Protein AF-A0A517WKD8-F1 (afdb_monomer_lite)

pLDDT: mean 80.27, std 11.96, range [40.22, 91.06]

Organism: NCBI:txid2605989

Radius of gyration: 15.71 Å; chains: 1; bounding box: 42×38×39 Å

Sequence (142 aa):
MSDMSSLSHEYASTTDFSHHVNQAVLTLKKQYLGGGKGVDANDFADASRLVHGMVRRLLQRLGALVEPSQSQGLTSIPEDVLTRLEEKQSGNMEYFLEDLVKLEESLSESSDLCASEINLLDTICEVADASASATFRKLWRR

Foldseek 3Di:
DDPLVVLVVLLVLLVVVLVLLVQLLVLLCCVQVVVNPPRDPVSNVVSLVQVLVVLVVLLCVLVVPPDPPPPPDHRDDRPQLSVQVCVVCVVPSVVLSVLSVVLNVCSVVVHRDDPSSSVNSVVSSVSSVVSSVVSVVVSVVD

Secondary structure (DSSP, 8-state):
--HHHHHHHHHHHHHHHHHHHHHHHHHHHHHHTTTTTT--HHHHHHHHHHHHHHHHHHHHHHS--------TTS-PPPHHHHHHHHHHHTTSHHHHHHHHHHHHHHHHTTPPPPHHHHHHHHHHHHHHHHHHHHHHHHHTT-

Structure (mmCIF, N/CA/C/O backbone):
data_AF-A0A517WKD8-F1
#
_entry.id   AF-A0A517WKD8-F1
#
loop_
_atom_site.group_PDB
_atom_site.id
_atom_site.type_symbol
_atom_site.label_atom_id
_atom_site.label_alt_id
_atom_site.label_comp_id
_atom_site.label_asym_id
_atom_site.label_entity_id
_atom_site.label_seq_id
_atom_site.pdbx_PDB_ins_code
_atom_site.Cartn_x
_atom_site.Cartn_y
_atom_site.Cartn_z
_atom_site.occupancy
_atom_site.B_iso_or_equiv
_atom_site.auth_seq_id
_atom_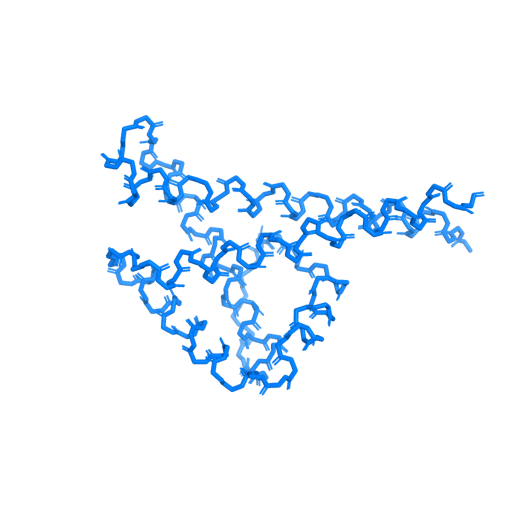site.auth_comp_id
_atom_site.auth_asym_id
_atom_site.auth_atom_id
_atom_site.pdbx_PDB_model_num
ATOM 1 N N . MET A 1 1 ? -14.416 23.089 19.216 1.00 50.31 1 MET A N 1
ATOM 2 C CA . MET A 1 1 ? -13.858 23.595 17.948 1.00 50.31 1 MET A CA 1
ATOM 3 C C . MET A 1 1 ? -13.977 22.476 16.928 1.00 50.31 1 MET A C 1
ATOM 5 O O . MET A 1 1 ? -13.296 21.476 17.049 1.00 50.31 1 MET A O 1
ATOM 9 N N . SER A 1 2 ? -14.966 22.650 16.052 1.00 53.12 2 SER A N 1
ATOM 10 C CA . SER A 1 2 ? -15.253 22.028 14.753 1.00 53.12 2 SER A CA 1
ATOM 11 C C . SER A 1 2 ? -14.884 20.558 14.483 1.00 53.12 2 SER A C 1
ATOM 13 O O . SER A 1 2 ? -13.927 20.301 13.758 1.00 53.12 2 SER A O 1
ATOM 15 N N . ASP A 1 3 ? -15.765 19.620 14.861 1.00 61.94 3 ASP A N 1
ATOM 16 C CA . ASP A 1 3 ? -15.791 18.236 14.330 1.00 61.94 3 ASP A CA 1
ATOM 17 C C . ASP A 1 3 ? -15.758 18.184 12.788 1.00 61.94 3 ASP A C 1
ATOM 19 O O . ASP A 1 3 ? -15.199 17.271 12.188 1.00 61.94 3 ASP A O 1
ATOM 23 N N . MET A 1 4 ? -16.324 19.205 12.133 1.00 67.81 4 MET A N 1
ATOM 24 C CA . MET A 1 4 ? -16.313 19.363 10.675 1.00 67.81 4 MET A CA 1
ATOM 25 C C . MET A 1 4 ? -14.901 19.604 10.115 1.00 67.81 4 MET A C 1
ATOM 27 O O . MET A 1 4 ? -14.565 19.118 9.039 1.00 67.81 4 MET A O 1
ATOM 31 N N . SER A 1 5 ? -14.060 20.338 10.854 1.00 74.44 5 SER A N 1
ATOM 32 C CA . SER A 1 5 ? -12.674 20.600 10.455 1.00 74.44 5 SER A CA 1
ATOM 33 C C . SER A 1 5 ? -11.814 19.351 10.617 1.00 74.44 5 SER A C 1
ATOM 35 O O . SER A 1 5 ? -10.960 19.103 9.770 1.00 74.44 5 SER A O 1
ATOM 37 N N . SER A 1 6 ? -12.062 18.553 11.661 1.00 77.88 6 SER A N 1
ATOM 38 C CA . SER A 1 6 ? -11.380 17.273 11.874 1.00 77.88 6 SER A CA 1
ATOM 39 C C . SER A 1 6 ? -11.746 16.261 10.786 1.00 77.88 6 SER A C 1
ATOM 41 O O . SER A 1 6 ? -10.855 15.722 10.140 1.00 77.88 6 SER A O 1
ATOM 43 N N . LEU A 1 7 ? -13.038 16.093 10.478 1.00 78.19 7 LEU A N 1
ATOM 44 C CA . LEU A 1 7 ? -13.494 15.173 9.426 1.00 78.19 7 LEU A CA 1
ATOM 45 C C . LEU A 1 7 ? -13.021 15.579 8.025 1.00 78.19 7 LEU A C 1
ATOM 47 O O . LEU A 1 7 ? -12.666 14.721 7.219 1.00 78.19 7 LEU A O 1
ATOM 51 N N . SER A 1 8 ? -12.994 16.879 7.721 1.00 81.50 8 SER A N 1
ATOM 52 C CA . SER A 1 8 ? -12.448 17.358 6.447 1.00 81.50 8 SER A CA 1
ATOM 53 C C . SER A 1 8 ? -10.945 17.090 6.340 1.00 81.50 8 SER A C 1
ATOM 55 O O . SER A 1 8 ? -10.464 16.769 5.254 1.00 81.50 8 SER A O 1
ATOM 57 N N . HIS A 1 9 ? -10.206 17.217 7.446 1.00 83.44 9 HIS A N 1
ATOM 58 C CA . HIS A 1 9 ? -8.778 16.916 7.487 1.00 83.44 9 HIS A CA 1
ATOM 59 C C . HIS A 1 9 ? -8.510 15.410 7.350 1.00 83.44 9 HIS A C 1
ATOM 61 O O . HIS A 1 9 ? -7.647 15.011 6.572 1.00 83.44 9 HIS A O 1
ATOM 67 N N . GLU A 1 10 ? -9.296 14.570 8.026 1.00 81.00 10 GLU A N 1
ATOM 68 C CA . GLU A 1 10 ? -9.242 13.110 7.892 1.00 81.00 10 GLU A CA 1
ATOM 69 C C . GLU A 1 10 ? -9.560 12.652 6.465 1.00 81.00 10 GLU A C 1
ATOM 71 O O . GLU A 1 10 ? -8.865 11.790 5.923 1.00 81.00 10 GLU A O 1
ATOM 76 N N . TYR A 1 11 ? -10.577 13.242 5.827 1.00 85.19 11 TYR A N 1
ATOM 77 C CA . TYR A 1 11 ? -10.919 12.934 4.439 1.00 85.19 11 TYR A CA 1
ATOM 78 C C . TYR A 1 11 ? -9.787 13.306 3.479 1.00 85.19 11 TYR A C 1
ATOM 80 O O . TYR A 1 11 ? -9.405 12.474 2.653 1.00 85.19 11 TYR A O 1
ATOM 88 N N . ALA A 1 12 ? -9.232 14.516 3.606 1.00 85.19 12 ALA A N 1
ATOM 89 C CA . ALA A 1 12 ? -8.110 14.961 2.782 1.00 85.19 12 ALA A CA 1
ATOM 90 C C . ALA A 1 12 ? -6.902 14.030 2.955 1.00 85.19 12 ALA A C 1
ATOM 92 O O . ALA A 1 12 ? -6.423 13.464 1.981 1.00 85.19 12 ALA A O 1
ATOM 93 N N . SER A 1 13 ? -6.508 13.758 4.203 1.00 85.75 13 SER A N 1
ATOM 94 C CA . SER A 1 13 ? -5.397 12.857 4.528 1.00 85.75 13 SER A CA 1
ATOM 95 C C . SER A 1 13 ? -5.592 11.449 3.953 1.00 85.75 13 SER A C 1
ATOM 97 O O . SER A 1 13 ? -4.679 10.882 3.354 1.00 85.75 13 SER A O 1
ATOM 99 N N . THR A 1 14 ? -6.801 10.889 4.068 1.00 84.81 14 THR A N 1
ATOM 100 C CA . THR A 1 14 ? -7.092 9.536 3.568 1.00 84.81 14 THR A CA 1
ATOM 101 C C . THR A 1 14 ? -7.124 9.476 2.042 1.00 84.81 14 THR A C 1
ATOM 103 O O . THR A 1 14 ? -6.653 8.502 1.458 1.00 84.81 14 THR A O 1
ATOM 106 N N . THR A 1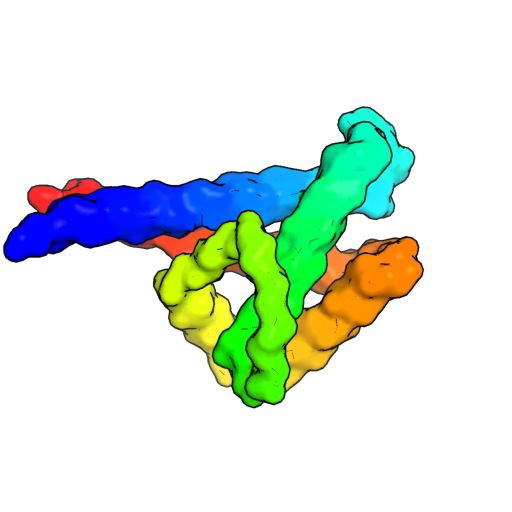 15 ? -7.645 10.516 1.392 1.00 87.19 15 THR A N 1
ATOM 107 C CA . THR A 1 15 ? -7.709 10.605 -0.074 1.00 87.19 15 THR A CA 1
ATOM 108 C C . THR A 1 15 ? -6.325 10.820 -0.672 1.00 87.19 15 THR A C 1
ATOM 110 O O . THR A 1 15 ? -5.958 10.123 -1.613 1.00 87.19 15 THR A O 1
ATOM 113 N N . ASP A 1 16 ? -5.531 11.721 -0.093 1.00 87.56 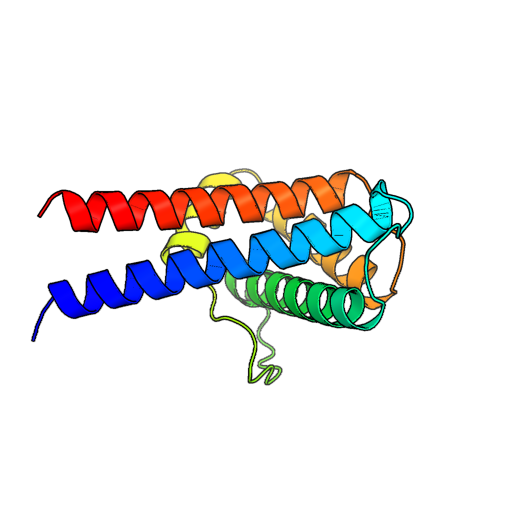16 ASP A N 1
ATOM 114 C CA . ASP A 1 16 ? -4.152 11.966 -0.516 1.00 87.56 16 ASP A CA 1
ATOM 115 C C . ASP A 1 16 ? -3.300 10.708 -0.327 1.00 87.56 16 ASP A C 1
ATOM 117 O O . ASP A 1 16 ? -2.508 10.353 -1.199 1.00 87.56 16 ASP A O 1
ATOM 121 N N . PHE A 1 17 ? -3.487 9.992 0.788 1.00 87.12 17 PHE A N 1
ATOM 122 C CA . PHE A 1 17 ? -2.829 8.711 1.020 1.00 87.12 17 PHE A CA 1
ATOM 123 C C . PHE A 1 17 ? -3.201 7.676 -0.049 1.00 87.12 17 PHE A C 1
ATOM 125 O O . PHE A 1 17 ? -2.304 7.139 -0.697 1.00 87.12 17 PHE A O 1
ATOM 132 N N . SER A 1 18 ? -4.498 7.433 -0.274 1.00 88.75 18 SER A N 1
ATOM 133 C CA . SER A 1 18 ? -4.980 6.496 -1.302 1.00 88.75 18 SER A CA 1
ATOM 134 C C . SER A 1 18 ? -4.433 6.863 -2.685 1.00 88.75 18 SER A C 1
ATOM 136 O O . SER A 1 18 ? -3.845 6.017 -3.358 1.00 88.75 18 SER A O 1
ATOM 138 N N . HIS A 1 19 ? -4.513 8.136 -3.079 1.00 89.38 19 HIS A N 1
ATOM 139 C CA . HIS A 1 19 ? -4.025 8.589 -4.376 1.00 89.38 19 HIS A CA 1
ATOM 140 C C . HIS A 1 19 ? -2.513 8.370 -4.539 1.00 89.38 19 HIS A C 1
ATOM 142 O O . HIS A 1 19 ? -2.080 7.820 -5.552 1.00 89.38 19 HIS A O 1
ATOM 148 N N . HIS A 1 20 ? -1.700 8.760 -3.552 1.00 88.50 20 HIS A N 1
ATOM 149 C CA . HIS A 1 20 ? -0.246 8.594 -3.624 1.00 88.50 20 HIS A CA 1
ATOM 150 C C . HIS A 1 20 ? 0.181 7.125 -3.653 1.00 88.50 20 HIS A C 1
ATOM 152 O O . HIS A 1 20 ? 1.056 6.764 -4.440 1.00 88.50 20 HIS A O 1
ATOM 158 N N . VAL A 1 21 ? -0.444 6.276 -2.835 1.00 88.25 21 VAL A N 1
ATOM 159 C CA . VAL A 1 21 ? -0.142 4.839 -2.803 1.00 88.25 21 VAL A CA 1
ATOM 160 C C . VAL A 1 21 ? -0.545 4.182 -4.117 1.00 88.25 21 VAL A C 1
ATOM 162 O O . VAL A 1 21 ? 0.271 3.488 -4.720 1.00 88.25 21 VAL A O 1
ATOM 165 N N . ASN A 1 22 ? -1.746 4.472 -4.621 1.00 90.38 22 ASN A N 1
ATOM 166 C CA . ASN A 1 22 ? -2.218 3.940 -5.896 1.00 90.38 22 ASN A CA 1
ATOM 167 C C . ASN A 1 22 ? -1.286 4.324 -7.047 1.00 90.38 22 ASN A C 1
ATOM 169 O O . ASN A 1 22 ? -0.913 3.466 -7.843 1.00 90.38 22 ASN A O 1
ATOM 173 N N . GLN A 1 23 ? -0.868 5.591 -7.132 1.00 90.69 23 GLN A N 1
ATOM 174 C CA . GLN A 1 23 ? 0.064 6.031 -8.173 1.00 90.69 23 GLN A CA 1
ATOM 175 C C . GLN A 1 23 ? 1.418 5.323 -8.065 1.00 90.69 23 GLN A C 1
ATOM 177 O O . GLN A 1 23 ? 1.930 4.832 -9.069 1.00 90.69 23 GLN A O 1
ATOM 182 N N . ALA A 1 24 ? 1.977 5.206 -6.859 1.00 89.56 24 ALA A N 1
ATOM 183 C CA . ALA A 1 24 ? 3.263 4.546 -6.663 1.00 89.56 24 ALA A CA 1
ATOM 184 C C . ALA A 1 24 ? 3.203 3.045 -7.008 1.00 89.56 24 ALA A C 1
ATOM 186 O O . ALA A 1 24 ? 4.056 2.540 -7.740 1.00 89.56 24 ALA A O 1
ATOM 187 N N . VAL A 1 25 ? 2.154 2.342 -6.568 1.00 90.25 25 VAL A N 1
ATOM 188 C CA . VAL A 1 25 ? 1.928 0.925 -6.898 1.00 90.25 25 VAL A CA 1
ATOM 189 C C . VAL A 1 25 ? 1.697 0.738 -8.398 1.00 90.25 25 VAL A C 1
ATOM 191 O O . VAL A 1 25 ? 2.240 -0.193 -8.989 1.00 90.25 25 VAL A O 1
ATOM 194 N N . LEU A 1 26 ? 0.958 1.635 -9.056 1.00 91.06 26 LEU A N 1
ATOM 195 C CA . LEU A 1 26 ? 0.788 1.598 -10.510 1.00 91.06 26 LEU A CA 1
ATOM 196 C C . LEU A 1 26 ? 2.116 1.782 -11.250 1.00 91.06 26 LEU A C 1
ATOM 198 O O . LEU A 1 26 ? 2.354 1.083 -12.236 1.00 91.06 26 LEU A O 1
ATOM 202 N N . THR A 1 27 ? 2.984 2.683 -10.790 1.00 89.94 27 THR A N 1
ATOM 203 C CA . THR A 1 27 ? 4.322 2.880 -11.365 1.00 89.94 27 THR A CA 1
ATOM 204 C C . THR A 1 27 ? 5.187 1.630 -11.208 1.00 89.94 27 THR A C 1
ATOM 206 O O . THR A 1 27 ? 5.769 1.169 -12.191 1.00 89.94 27 THR A O 1
ATOM 209 N N . LEU A 1 28 ? 5.191 1.007 -10.024 1.00 87.31 28 LEU A N 1
ATOM 210 C CA . LEU A 1 28 ? 5.869 -0.274 -9.790 1.00 87.31 28 LEU A CA 1
ATOM 211 C C . LEU A 1 28 ? 5.316 -1.373 -10.710 1.00 87.31 28 LEU A C 1
ATOM 213 O O . LEU A 1 28 ? 6.078 -2.043 -11.402 1.00 87.31 28 LEU A O 1
ATOM 217 N N . LYS A 1 29 ? 3.989 -1.515 -10.811 1.00 88.81 29 LYS A N 1
ATOM 218 C CA . LYS A 1 29 ? 3.349 -2.500 -11.701 1.00 88.81 29 LYS A CA 1
ATOM 219 C C . LYS A 1 29 ? 3.707 -2.268 -13.166 1.00 88.81 29 LYS A C 1
ATOM 221 O O . LYS A 1 29 ? 3.968 -3.229 -13.882 1.00 88.81 29 LYS A O 1
ATOM 226 N N . LYS A 1 30 ? 3.755 -1.019 -13.634 1.00 88.56 30 LYS A N 1
ATOM 227 C CA . LYS A 1 30 ? 4.196 -0.705 -15.004 1.00 88.56 30 LYS A CA 1
ATOM 228 C C . LYS A 1 30 ? 5.651 -1.103 -15.236 1.00 88.56 30 LYS A C 1
ATOM 230 O O . LYS A 1 30 ? 5.958 -1.610 -16.313 1.00 88.56 30 LYS A O 1
ATOM 235 N N . GLN A 1 31 ? 6.519 -0.917 -14.243 1.00 86.12 31 GLN A N 1
ATOM 236 C CA . GLN A 1 31 ? 7.908 -1.347 -14.344 1.00 86.12 31 GLN A CA 1
ATOM 237 C C . GLN A 1 31 ? 8.011 -2.875 -14.433 1.00 86.12 31 GLN A C 1
ATOM 239 O O . GLN A 1 31 ? 8.530 -3.386 -15.424 1.00 86.12 31 GLN A O 1
ATOM 244 N N . TYR A 1 32 ? 7.459 -3.596 -13.454 1.00 83.31 32 TYR A N 1
ATOM 245 C CA . TYR A 1 32 ? 7.647 -5.044 -13.318 1.00 83.31 32 TYR A CA 1
ATOM 246 C C . TYR A 1 32 ? 6.766 -5.886 -14.256 1.00 83.31 32 TYR A C 1
ATOM 248 O O . TYR A 1 32 ? 7.215 -6.900 -14.778 1.00 83.31 32 TYR A O 1
ATOM 256 N N . LEU A 1 33 ? 5.522 -5.470 -14.525 1.00 81.56 33 LEU A N 1
ATOM 257 C CA . LEU A 1 33 ? 4.587 -6.205 -15.396 1.00 81.56 33 LEU A CA 1
ATOM 258 C C . LEU A 1 33 ? 4.521 -5.638 -16.819 1.00 81.56 33 LEU A C 1
ATOM 260 O O . LEU A 1 33 ? 4.245 -6.365 -17.771 1.00 81.56 33 LEU A O 1
ATOM 264 N N . GLY A 1 34 ? 4.746 -4.331 -16.975 1.00 78.62 34 GLY A N 1
ATOM 265 C CA . GLY A 1 34 ? 4.700 -3.634 -18.265 1.00 78.62 34 GLY A CA 1
ATOM 266 C C . GLY A 1 34 ? 6.036 -3.597 -19.014 1.00 78.62 34 GLY A C 1
ATOM 267 O O . GLY A 1 34 ? 6.119 -2.973 -20.076 1.00 78.62 34 GLY A O 1
ATOM 268 N N . GLY A 1 35 ? 7.081 -4.231 -18.469 1.00 76.56 35 GLY A N 1
ATOM 269 C CA . GLY A 1 35 ? 8.431 -4.241 -19.041 1.00 76.56 35 GLY A CA 1
ATOM 270 C C . GLY A 1 35 ? 9.088 -2.857 -19.075 1.00 76.56 35 GLY A C 1
ATOM 271 O O . GLY A 1 35 ? 9.834 -2.562 -20.007 1.00 76.56 35 GLY A O 1
ATOM 272 N N . GLY A 1 36 ? 8.741 -1.979 -18.127 1.00 74.50 36 GLY A N 1
ATOM 273 C CA . GLY A 1 36 ? 9.313 -0.634 -17.991 1.00 74.50 36 GLY A CA 1
ATOM 274 C C . GLY A 1 36 ? 8.956 0.363 -19.095 1.00 74.50 36 GLY A C 1
ATOM 275 O O . GLY A 1 36 ? 9.529 1.450 -19.163 1.00 74.50 36 GLY A O 1
ATOM 276 N N . LYS A 1 37 ? 8.008 0.042 -19.985 1.00 74.19 37 LYS A N 1
ATOM 277 C CA . LYS A 1 37 ? 7.622 0.966 -21.060 1.00 74.19 37 LYS A CA 1
ATOM 278 C C . LYS A 1 37 ? 6.900 2.193 -20.502 1.00 74.19 37 LYS A C 1
ATOM 280 O O . LYS A 1 37 ? 5.761 2.103 -20.051 1.00 74.19 37 LYS A O 1
ATOM 285 N N . GLY A 1 38 ? 7.542 3.353 -20.632 1.00 75.12 38 GLY A N 1
ATOM 286 C CA . GLY A 1 38 ? 6.950 4.651 -20.296 1.00 75.12 38 GLY A CA 1
ATOM 287 C C . GLY A 1 38 ? 7.003 5.013 -18.812 1.00 75.12 38 GLY A C 1
ATOM 288 O O . GLY A 1 38 ? 6.252 5.889 -18.396 1.00 75.12 38 GLY A O 1
ATOM 289 N N . VAL A 1 39 ? 7.858 4.346 -18.033 1.00 82.31 39 VAL A N 1
ATOM 290 C CA . VAL A 1 39 ? 8.184 4.737 -16.657 1.00 82.31 39 VAL A CA 1
ATOM 291 C C . VAL A 1 39 ? 9.570 5.372 -16.665 1.00 82.31 39 VAL A C 1
ATOM 293 O O . VAL A 1 39 ? 10.524 4.759 -17.143 1.00 82.31 39 VAL A O 1
ATOM 296 N N . ASP A 1 40 ? 9.678 6.609 -16.179 1.00 88.31 40 ASP A N 1
ATOM 297 C CA . ASP A 1 40 ? 10.978 7.247 -15.979 1.00 88.31 40 ASP A CA 1
ATOM 298 C C . ASP A 1 40 ? 11.713 6.601 -14.794 1.00 88.31 40 ASP A C 1
ATOM 300 O O . ASP A 1 40 ? 11.095 6.178 -13.816 1.00 88.31 40 ASP A O 1
ATOM 304 N N . ALA A 1 41 ? 13.043 6.531 -14.862 1.00 84.00 41 ALA A N 1
ATOM 305 C CA . ALA A 1 41 ? 13.842 5.941 -13.790 1.00 84.00 41 ALA A CA 1
ATOM 306 C C . ALA A 1 41 ? 13.693 6.705 -12.461 1.00 84.00 41 ALA A C 1
ATOM 308 O O . ALA A 1 41 ? 13.733 6.081 -11.400 1.00 84.00 41 ALA A O 1
ATOM 309 N N . ASN A 1 42 ? 13.485 8.027 -12.508 1.00 85.88 42 ASN A N 1
ATOM 310 C CA . ASN A 1 42 ? 13.239 8.826 -11.309 1.00 85.88 42 ASN A CA 1
ATOM 311 C C . ASN A 1 42 ? 11.837 8.561 -10.755 1.00 85.88 42 ASN A C 1
ATOM 313 O O . ASN A 1 42 ? 11.709 8.323 -9.558 1.00 85.88 42 ASN A O 1
ATOM 317 N N . ASP A 1 43 ? 10.814 8.494 -11.617 1.00 86.56 43 ASP A N 1
ATOM 318 C CA . ASP A 1 43 ? 9.446 8.148 -11.202 1.00 86.56 43 ASP A CA 1
ATOM 319 C C . ASP A 1 43 ? 9.402 6.768 -10.533 1.00 86.56 43 ASP A C 1
ATOM 321 O O . ASP A 1 43 ? 8.718 6.572 -9.527 1.00 86.56 43 ASP A O 1
ATOM 325 N N . PHE A 1 44 ? 10.157 5.804 -11.069 1.00 86.75 44 PHE A N 1
ATOM 326 C CA . PHE A 1 44 ? 10.292 4.481 -10.470 1.00 86.75 44 PHE A CA 1
ATOM 327 C C . PHE A 1 44 ? 11.013 4.523 -9.121 1.00 86.75 44 PHE A C 1
ATOM 329 O O . PHE A 1 44 ? 10.537 3.915 -8.163 1.00 86.75 44 PHE A O 1
ATOM 336 N N . ALA A 1 45 ? 12.138 5.235 -9.024 1.00 85.88 45 ALA A N 1
ATOM 337 C CA . ALA A 1 45 ? 12.890 5.354 -7.779 1.00 85.88 45 ALA A CA 1
ATOM 338 C C . ALA A 1 45 ? 12.055 6.025 -6.674 1.00 85.88 45 ALA A C 1
ATOM 340 O O . ALA A 1 45 ? 12.039 5.549 -5.537 1.00 85.88 45 ALA A O 1
ATOM 341 N N . ASP A 1 46 ? 11.310 7.077 -7.016 1.00 87.31 46 ASP A N 1
ATOM 342 C CA . ASP A 1 46 ? 10.418 7.776 -6.093 1.00 87.31 46 ASP A CA 1
ATOM 343 C C . ASP A 1 46 ? 9.236 6.893 -5.673 1.00 87.31 46 ASP A C 1
ATOM 345 O O . ASP A 1 46 ? 8.928 6.799 -4.481 1.00 87.31 46 ASP A O 1
ATOM 349 N N . ALA A 1 47 ? 8.613 6.181 -6.619 1.00 87.44 47 ALA A N 1
ATOM 350 C CA . ALA A 1 47 ? 7.537 5.235 -6.329 1.00 87.44 47 ALA A CA 1
ATOM 351 C C . ALA A 1 47 ? 8.008 4.074 -5.442 1.00 87.44 47 ALA A C 1
ATOM 353 O O . ALA A 1 47 ? 7.340 3.736 -4.462 1.00 87.44 47 ALA A O 1
ATOM 354 N N . SER A 1 48 ? 9.174 3.499 -5.745 1.00 86.25 48 SER A N 1
ATOM 355 C CA . SER A 1 48 ? 9.786 2.428 -4.958 1.00 86.25 48 SER A CA 1
ATOM 356 C C . SER A 1 48 ? 10.094 2.901 -3.540 1.00 86.25 48 SER A C 1
ATOM 358 O O . SER A 1 48 ? 9.676 2.269 -2.571 1.00 86.25 48 SER A O 1
ATOM 360 N N . ARG A 1 49 ? 10.705 4.084 -3.388 1.00 86.31 49 ARG A N 1
ATOM 361 C CA . ARG A 1 49 ? 10.978 4.685 -2.076 1.00 86.31 49 ARG A CA 1
ATOM 362 C C . ARG A 1 49 ? 9.701 4.955 -1.279 1.00 86.31 49 ARG A C 1
ATOM 364 O O . ARG A 1 49 ? 9.691 4.767 -0.060 1.00 86.31 49 ARG A O 1
ATOM 371 N N . LEU A 1 50 ? 8.633 5.399 -1.943 1.00 86.88 50 LEU A N 1
ATOM 372 C CA . LEU A 1 50 ? 7.345 5.657 -1.302 1.00 86.88 50 LEU A CA 1
ATOM 373 C C . LEU A 1 50 ? 6.716 4.362 -0.788 1.00 86.88 50 LEU A C 1
ATOM 375 O O . LEU A 1 50 ? 6.342 4.295 0.384 1.00 86.88 50 LEU A O 1
ATOM 379 N N . VAL A 1 51 ? 6.638 3.330 -1.630 1.00 87.06 51 VAL A N 1
ATOM 380 C CA . VAL A 1 51 ? 6.056 2.036 -1.252 1.00 87.06 51 VAL A CA 1
ATOM 381 C C . VAL A 1 51 ? 6.904 1.330 -0.203 1.00 87.06 51 VAL A C 1
ATOM 383 O O . VAL A 1 51 ? 6.349 0.865 0.788 1.00 87.06 51 VAL A O 1
ATOM 386 N N . HIS A 1 52 ? 8.230 1.327 -0.340 1.00 86.81 52 HIS A N 1
ATOM 387 C CA . HIS A 1 52 ? 9.138 0.778 0.671 1.00 86.81 52 HIS A CA 1
ATOM 388 C C . HIS A 1 52 ? 8.937 1.458 2.031 1.00 86.81 52 HIS A C 1
ATOM 390 O O . HIS A 1 52 ? 8.713 0.792 3.042 1.00 86.81 52 HIS A O 1
ATOM 396 N N . GLY A 1 53 ? 8.890 2.795 2.057 1.00 85.00 53 GLY A N 1
ATOM 397 C CA . GLY A 1 53 ? 8.616 3.543 3.284 1.00 85.00 53 GLY A CA 1
ATOM 398 C C . GLY A 1 53 ? 7.225 3.279 3.869 1.00 85.00 53 GLY A C 1
ATOM 399 O O . GLY A 1 53 ? 7.069 3.255 5.091 1.00 85.00 53 GLY A O 1
ATOM 400 N N . MET A 1 54 ? 6.215 3.057 3.025 1.00 87.31 54 MET A N 1
ATOM 401 C CA . MET A 1 54 ? 4.869 2.679 3.458 1.00 87.31 54 MET A CA 1
ATOM 402 C C . MET A 1 54 ? 4.852 1.279 4.084 1.00 87.31 54 MET A C 1
ATOM 404 O O . MET A 1 54 ? 4.361 1.132 5.202 1.00 87.31 54 MET A O 1
ATOM 408 N N . VAL A 1 55 ? 5.400 0.271 3.399 1.00 86.81 55 VAL A N 1
ATOM 409 C CA . VAL A 1 55 ? 5.464 -1.124 3.869 1.00 86.81 55 VAL A CA 1
ATOM 410 C C . VAL A 1 55 ? 6.211 -1.198 5.196 1.00 86.81 55 VAL A C 1
ATOM 412 O O . VAL A 1 55 ? 5.703 -1.759 6.165 1.00 86.81 55 VAL A O 1
ATOM 415 N N . ARG A 1 56 ? 7.357 -0.518 5.298 1.00 84.81 56 ARG A N 1
ATOM 416 C CA . ARG A 1 56 ? 8.126 -0.436 6.543 1.00 84.81 56 ARG A CA 1
ATOM 417 C C . ARG A 1 56 ? 7.324 0.172 7.694 1.00 84.81 56 ARG A C 1
ATOM 419 O O . ARG A 1 56 ? 7.404 -0.303 8.824 1.00 84.81 56 ARG A O 1
ATOM 426 N N . ARG A 1 57 ? 6.522 1.207 7.433 1.00 83.19 57 ARG A N 1
ATOM 427 C CA . ARG A 1 57 ? 5.648 1.808 8.455 1.00 83.19 57 ARG A CA 1
ATOM 428 C C . ARG A 1 57 ? 4.485 0.902 8.842 1.00 83.19 57 ARG A C 1
ATOM 430 O O . ARG A 1 57 ? 4.128 0.881 10.018 1.00 83.19 57 ARG A O 1
ATOM 437 N N . LEU A 1 58 ? 3.910 0.161 7.895 1.00 83.75 58 LEU A N 1
ATOM 438 C CA . LEU A 1 58 ? 2.899 -0.858 8.189 1.00 83.75 58 LEU A CA 1
ATOM 439 C C . LEU A 1 58 ? 3.481 -1.939 9.101 1.00 83.75 58 LEU A C 1
ATOM 441 O O . LEU A 1 58 ? 2.887 -2.230 10.133 1.00 83.75 58 LEU A O 1
ATOM 445 N N . LEU A 1 59 ? 4.681 -2.439 8.800 1.00 84.19 59 LEU A N 1
ATOM 446 C CA . LEU A 1 59 ? 5.397 -3.394 9.650 1.00 84.19 59 LEU A CA 1
ATOM 447 C C . LEU A 1 59 ? 5.663 -2.848 11.059 1.00 84.19 59 LEU A C 1
ATOM 449 O O . LEU A 1 59 ? 5.429 -3.544 12.042 1.00 84.19 59 LEU A O 1
ATOM 453 N N . GLN A 1 60 ? 6.093 -1.590 11.185 1.00 82.62 60 GLN A N 1
ATOM 454 C CA . GLN A 1 60 ? 6.310 -0.960 12.495 1.00 82.62 60 GLN A CA 1
ATOM 455 C C . GLN A 1 60 ? 5.016 -0.813 13.305 1.00 82.62 60 GLN A C 1
ATOM 457 O O . GLN A 1 60 ? 5.027 -0.988 14.522 1.00 82.62 60 GLN A O 1
ATOM 462 N N . ARG A 1 61 ? 3.903 -0.468 12.645 1.00 81.94 61 ARG A N 1
ATOM 463 C CA . ARG A 1 61 ? 2.609 -0.242 13.303 1.00 81.94 61 ARG A CA 1
ATOM 464 C C . ARG A 1 61 ? 1.898 -1.541 13.671 1.00 81.94 61 ARG A C 1
ATOM 466 O O . ARG A 1 61 ? 1.360 -1.618 14.767 1.00 81.94 61 ARG A O 1
ATOM 473 N N . LEU A 1 62 ? 1.926 -2.536 12.786 1.00 79.00 62 LEU A N 1
ATOM 474 C CA . LEU A 1 62 ? 1.213 -3.806 12.946 1.00 79.00 62 LEU A CA 1
ATOM 475 C C . LEU A 1 62 ? 2.050 -4.872 13.663 1.00 79.00 62 LEU A C 1
ATOM 477 O O . LEU A 1 62 ? 1.521 -5.648 14.449 1.00 79.00 62 LEU A O 1
ATOM 481 N N . GLY A 1 63 ? 3.360 -4.908 13.409 1.00 70.62 63 GLY A N 1
ATOM 482 C CA . GLY A 1 63 ? 4.284 -5.901 13.966 1.00 70.62 63 GLY A CA 1
ATOM 483 C C . GLY A 1 63 ? 4.950 -5.487 15.280 1.00 70.62 63 GLY A C 1
ATOM 484 O O . GLY A 1 63 ? 5.774 -6.235 15.796 1.00 70.62 63 GLY A O 1
ATOM 485 N N . ALA A 1 64 ? 4.641 -4.297 15.815 1.00 59.38 64 ALA A N 1
ATOM 486 C CA . ALA A 1 64 ? 5.238 -3.750 17.040 1.00 59.38 64 ALA A CA 1
ATOM 487 C C . ALA A 1 64 ? 6.786 -3.724 17.053 1.00 59.38 64 ALA A C 1
ATOM 489 O O . ALA A 1 64 ? 7.410 -3.744 18.116 1.00 59.38 64 ALA A O 1
ATOM 490 N N . LEU A 1 65 ? 7.426 -3.652 15.879 1.00 53.12 65 LEU A N 1
ATOM 491 C CA . LEU A 1 65 ? 8.876 -3.499 15.753 1.00 53.12 65 LEU A CA 1
ATOM 492 C C . LEU A 1 65 ? 9.276 -2.075 16.171 1.00 53.12 65 LEU A C 1
ATOM 494 O O . LEU A 1 65 ? 9.194 -1.117 15.399 1.00 53.12 65 LEU A O 1
ATOM 498 N N . VAL A 1 66 ? 9.683 -1.939 17.435 1.00 45.69 66 VAL A N 1
ATOM 499 C CA . VAL A 1 66 ? 10.207 -0.701 18.023 1.00 45.69 66 VAL A CA 1
ATOM 500 C C . VAL A 1 66 ? 11.622 -0.462 17.507 1.00 45.69 66 VAL A C 1
ATOM 502 O O . VAL A 1 66 ? 12.587 -0.878 18.127 1.00 45.69 66 VAL A O 1
ATOM 505 N N . GLU A 1 67 ? 11.738 0.244 16.388 1.00 46.47 67 GLU A N 1
ATOM 506 C CA . GLU A 1 67 ? 12.939 1.003 16.027 1.00 46.47 67 GLU A CA 1
ATOM 507 C C . GLU A 1 67 ? 12.474 2.289 15.320 1.00 46.47 67 GLU A C 1
ATOM 509 O O . GLU A 1 67 ? 12.009 2.237 14.172 1.00 46.47 67 GLU A O 1
ATOM 514 N N . PRO A 1 68 ? 12.546 3.462 15.980 1.00 43.94 68 PRO A N 1
ATOM 515 C CA . PRO A 1 68 ? 12.159 4.741 15.401 1.00 43.94 68 PRO A CA 1
ATOM 516 C C . PRO A 1 68 ? 13.242 5.210 14.423 1.00 43.94 68 PRO A C 1
ATOM 518 O O . PRO A 1 68 ? 13.981 6.159 14.676 1.00 43.94 68 PRO A O 1
ATOM 521 N N . SER A 1 69 ? 13.346 4.551 13.272 1.00 42.12 69 SER A N 1
ATOM 522 C CA . SER A 1 69 ? 14.106 5.108 12.158 1.00 42.12 69 SER A CA 1
ATOM 523 C C . SER A 1 69 ? 13.327 6.299 11.612 1.00 42.12 69 SER A C 1
ATOM 525 O O . SER A 1 69 ? 12.230 6.157 11.074 1.00 42.12 69 SER A O 1
ATOM 527 N N . GLN A 1 70 ? 13.894 7.483 11.822 1.00 43.03 70 GLN A N 1
ATOM 528 C CA . GLN A 1 70 ? 13.402 8.793 11.416 1.00 43.03 70 GLN A CA 1
ATOM 529 C C . GLN A 1 70 ? 13.261 8.900 9.887 1.00 43.03 70 GLN A C 1
ATOM 531 O O . GLN A 1 70 ? 14.007 9.611 9.224 1.00 43.03 70 GLN A O 1
ATOM 536 N N . SER A 1 71 ? 12.279 8.231 9.289 1.00 42.75 71 SER A N 1
ATOM 537 C CA . SER A 1 71 ? 11.870 8.506 7.912 1.00 42.75 71 SER A CA 1
ATOM 538 C C . SER A 1 71 ? 10.947 9.725 7.923 1.00 42.75 71 SER A C 1
ATOM 540 O O . SER A 1 71 ? 9.734 9.619 7.725 1.00 42.75 71 SER A O 1
ATOM 542 N N . GLN A 1 72 ? 11.527 10.887 8.237 1.00 40.22 72 GLN A N 1
ATOM 543 C CA . GLN A 1 72 ? 10.890 12.190 8.085 1.00 40.22 72 GLN A CA 1
ATOM 544 C C . GLN A 1 72 ? 10.589 12.405 6.595 1.00 40.22 72 GLN A C 1
ATOM 546 O O . GLN A 1 72 ? 11.505 12.459 5.781 1.00 40.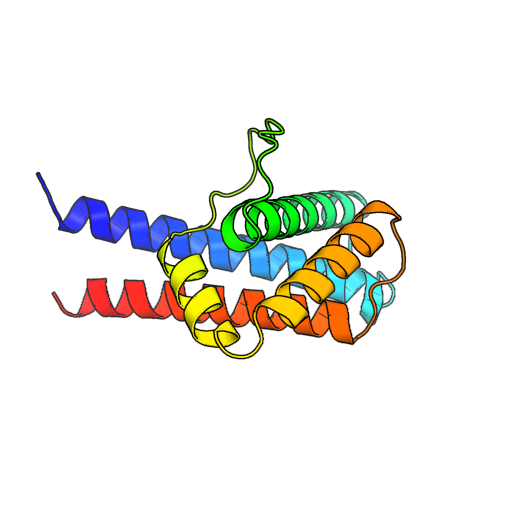22 72 GLN A O 1
ATOM 551 N N . GLY A 1 73 ? 9.305 12.493 6.234 1.00 45.59 73 GLY A N 1
ATOM 552 C CA . GLY A 1 73 ? 8.880 13.013 4.927 1.00 45.59 73 GLY A CA 1
ATOM 553 C C . GLY A 1 73 ? 7.911 12.157 4.110 1.00 45.59 73 GLY A C 1
ATOM 554 O O . GLY A 1 73 ? 7.314 12.688 3.184 1.00 45.59 73 GLY A O 1
ATOM 555 N N . LEU A 1 74 ? 7.699 10.879 4.438 1.00 52.28 74 LEU A N 1
ATOM 556 C CA . LEU A 1 74 ? 6.746 10.040 3.694 1.00 52.28 74 LEU A CA 1
ATOM 557 C C . LEU A 1 74 ? 5.354 10.046 4.340 1.00 52.28 74 LEU A C 1
ATOM 559 O O . LEU A 1 74 ? 5.226 10.173 5.561 1.00 52.28 74 LEU A O 1
ATOM 563 N N . THR A 1 75 ? 4.324 9.958 3.500 1.00 60.38 75 THR A N 1
ATOM 564 C CA . THR A 1 75 ? 2.887 10.083 3.786 1.00 60.38 75 THR A CA 1
ATOM 565 C C . THR A 1 75 ? 2.496 9.374 5.088 1.00 60.38 75 THR A C 1
ATOM 567 O O . THR A 1 75 ? 2.813 8.200 5.293 1.00 60.38 75 THR A O 1
ATOM 570 N N . SER A 1 76 ? 1.872 10.092 6.027 1.00 70.94 76 SER A N 1
ATOM 571 C CA . SER A 1 76 ? 1.348 9.476 7.254 1.00 70.94 76 SER A CA 1
ATOM 572 C C . SER A 1 76 ? 0.244 8.492 6.877 1.00 70.94 76 SER A C 1
ATOM 574 O O . SER A 1 76 ? -0.652 8.862 6.124 1.00 70.94 76 SER A O 1
ATOM 576 N N . ILE A 1 77 ? 0.304 7.257 7.381 1.00 78.62 77 ILE A N 1
ATOM 577 C CA . ILE A 1 77 ? -0.757 6.270 7.148 1.00 78.62 77 ILE A CA 1
ATOM 578 C C . ILE A 1 77 ? -1.959 6.683 8.014 1.00 78.62 77 ILE A C 1
ATOM 580 O O . ILE A 1 77 ? -1.786 6.816 9.229 1.00 78.62 77 ILE A O 1
ATOM 584 N N . PRO A 1 78 ? -3.150 6.917 7.433 1.00 83.56 78 PRO A N 1
ATOM 585 C CA . PRO A 1 78 ? -4.345 7.247 8.203 1.00 83.56 78 PRO A CA 1
ATOM 586 C C . PRO A 1 78 ? -4.758 6.090 9.125 1.00 83.56 78 PRO A C 1
ATOM 588 O O . PRO A 1 78 ? -4.728 4.927 8.721 1.00 83.56 78 PRO A O 1
ATOM 591 N N . GLU A 1 79 ? -5.209 6.397 10.343 1.00 81.69 79 GLU A N 1
ATOM 592 C CA . GLU A 1 79 ? -5.627 5.378 11.326 1.00 81.69 79 GLU A CA 1
ATOM 593 C C . GLU A 1 79 ? -6.809 4.524 10.840 1.00 81.69 79 GLU A C 1
ATOM 595 O O . GLU A 1 79 ? -6.847 3.319 11.095 1.00 81.69 79 GLU A O 1
ATOM 600 N N . ASP A 1 80 ? -7.724 5.111 10.062 1.00 81.69 80 ASP A N 1
ATOM 601 C CA . ASP A 1 80 ? -8.845 4.390 9.440 1.00 81.69 80 ASP A CA 1
ATOM 602 C C . ASP A 1 80 ? -8.345 3.308 8.456 1.00 81.69 80 ASP A C 1
ATOM 604 O O . ASP A 1 80 ? -8.981 2.267 8.302 1.00 81.69 80 ASP A O 1
ATOM 608 N N . VAL A 1 81 ? -7.200 3.521 7.791 1.00 84.19 81 VAL A N 1
ATOM 609 C CA . VAL A 1 81 ? -6.573 2.513 6.914 1.00 84.19 81 VAL A CA 1
ATOM 610 C C . VAL A 1 81 ? -5.971 1.384 7.745 1.00 84.19 81 VAL A C 1
ATOM 612 O O . VAL A 1 81 ? -6.202 0.223 7.420 1.00 84.19 81 VAL A O 1
ATOM 615 N N . LEU A 1 82 ? -5.255 1.709 8.827 1.00 83.44 82 LEU A N 1
ATOM 616 C CA . LEU A 1 82 ? -4.655 0.711 9.721 1.00 83.44 82 LEU A CA 1
ATOM 617 C C . LEU A 1 82 ? -5.718 -0.186 10.352 1.00 83.44 82 LEU A C 1
ATOM 619 O O . LEU A 1 82 ? -5.658 -1.400 10.194 1.00 83.44 82 LEU A O 1
ATOM 623 N N . THR A 1 83 ? -6.738 0.417 10.963 1.00 85.06 83 THR A N 1
ATOM 624 C CA . THR A 1 83 ? -7.833 -0.311 11.624 1.00 85.06 83 THR A CA 1
ATOM 625 C C . THR A 1 83 ? -8.505 -1.291 10.664 1.00 85.06 83 THR A C 1
ATOM 627 O O . THR A 1 83 ? -8.765 -2.440 11.001 1.00 85.06 83 THR A O 1
ATOM 630 N N . ARG A 1 84 ? -8.745 -0.872 9.419 1.00 85.94 84 ARG A N 1
ATOM 631 C CA . ARG A 1 84 ? -9.377 -1.733 8.412 1.00 85.94 84 ARG A CA 1
ATOM 632 C C . ARG A 1 84 ? -8.469 -2.822 7.886 1.00 85.94 84 ARG A C 1
ATOM 634 O O . ARG A 1 84 ? -8.953 -3.894 7.532 1.00 85.94 84 ARG A O 1
ATOM 641 N N . LEU A 1 85 ? -7.176 -2.542 7.792 1.00 85.56 85 LEU A N 1
ATOM 642 C CA . LEU A 1 85 ? -6.193 -3.542 7.416 1.00 85.56 85 LEU A CA 1
ATOM 643 C C . LEU A 1 85 ? -6.102 -4.615 8.507 1.00 85.56 85 LEU A C 1
ATOM 645 O O . LEU A 1 85 ? -6.124 -5.800 8.187 1.00 85.56 85 LEU A O 1
ATOM 649 N N . GLU A 1 86 ? -6.119 -4.205 9.777 1.00 85.50 86 GLU A N 1
ATOM 650 C CA . GLU A 1 86 ? -6.196 -5.101 10.933 1.00 85.50 86 GLU A CA 1
ATOM 651 C C . GLU A 1 86 ? -7.475 -5.935 10.933 1.00 85.50 86 GLU A C 1
ATOM 653 O O . GLU A 1 86 ? -7.408 -7.151 11.069 1.00 85.50 86 GLU A O 1
ATOM 65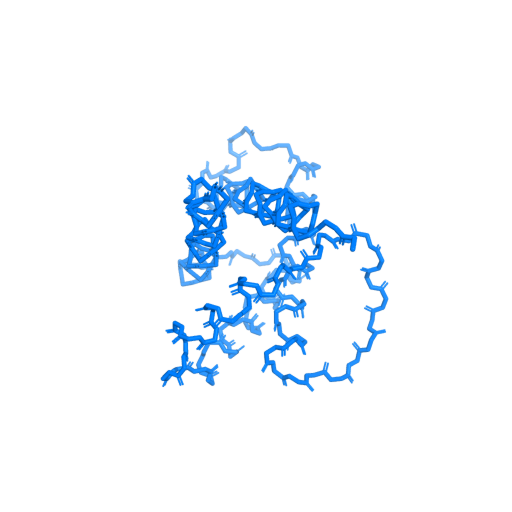8 N N . GLU A 1 87 ? -8.638 -5.322 10.705 1.00 86.38 87 GLU A N 1
ATOM 659 C CA . GLU A 1 87 ? -9.909 -6.045 10.604 1.00 86.38 87 GLU A CA 1
ATOM 660 C C . GLU A 1 87 ? -9.896 -7.061 9.450 1.00 86.38 87 GLU A C 1
ATOM 662 O O . GLU A 1 87 ? -10.263 -8.224 9.651 1.00 86.38 87 GLU A O 1
ATOM 667 N N . LYS A 1 88 ? -9.425 -6.653 8.258 1.00 85.06 88 LYS A N 1
ATOM 668 C CA . LYS A 1 88 ? -9.357 -7.501 7.051 1.00 85.06 88 LYS A CA 1
ATOM 669 C C . LYS A 1 88 ? -8.383 -8.670 7.228 1.00 85.06 88 LYS A C 1
ATOM 671 O O . LYS A 1 88 ? -8.654 -9.746 6.704 1.00 85.06 88 LYS A O 1
ATOM 676 N N . GLN A 1 89 ? -7.292 -8.474 7.973 1.00 84.06 89 GLN A N 1
ATOM 677 C CA . GLN A 1 89 ? -6.240 -9.476 8.189 1.00 84.06 89 GLN A CA 1
ATOM 678 C C . GLN A 1 89 ? -6.278 -10.134 9.575 1.00 84.06 89 GLN A C 1
ATOM 680 O O . GLN A 1 89 ? -5.408 -10.937 9.888 1.00 84.06 89 GLN A O 1
ATOM 685 N N . SER A 1 90 ? -7.294 -9.865 10.397 1.00 79.50 90 SER A N 1
ATOM 686 C CA . SER A 1 90 ? -7.393 -10.345 11.787 1.00 79.50 90 SER A CA 1
ATOM 687 C C . SER A 1 90 ? -7.254 -11.866 11.944 1.00 79.50 90 SER A C 1
ATOM 689 O O . SER A 1 90 ? -6.707 -12.332 12.939 1.00 79.50 90 SER A O 1
ATOM 691 N N . GLY A 1 91 ? -7.698 -12.647 10.953 1.00 81.38 91 GLY A N 1
ATOM 692 C CA . GLY A 1 91 ? -7.547 -14.106 10.940 1.00 81.38 91 GLY A CA 1
ATOM 693 C C . GLY A 1 91 ? -6.187 -14.622 10.453 1.00 81.38 91 GLY A C 1
ATOM 694 O O . GLY A 1 91 ? -5.856 -15.767 10.734 1.00 81.38 91 GLY A O 1
ATOM 695 N N . ASN A 1 92 ? -5.406 -13.799 9.744 1.00 85.62 92 ASN A N 1
ATOM 696 C CA . ASN A 1 92 ? -4.155 -14.183 9.073 1.00 85.62 92 ASN A CA 1
ATOM 697 C C . ASN A 1 92 ? -3.017 -13.181 9.336 1.00 85.62 92 ASN A C 1
ATOM 699 O O . ASN A 1 92 ? -2.112 -13.047 8.517 1.00 85.62 92 ASN A O 1
ATOM 703 N N . MET A 1 93 ? -3.063 -12.456 10.457 1.00 83.06 93 MET A N 1
ATOM 704 C CA . MET A 1 93 ? -2.148 -11.342 10.726 1.00 83.06 93 MET A CA 1
ATOM 705 C C . MET A 1 93 ? -0.678 -11.778 10.701 1.00 83.06 93 MET A C 1
ATOM 707 O O . MET A 1 93 ? 0.163 -11.063 10.171 1.00 83.06 93 MET A O 1
ATOM 711 N N . GLU A 1 94 ? -0.372 -12.967 11.222 1.00 83.38 94 GLU A N 1
ATOM 712 C CA . GLU A 1 94 ? 0.983 -13.532 11.221 1.00 83.38 94 GLU A CA 1
ATOM 713 C C . GLU A 1 94 ? 1.513 -13.743 9.793 1.00 83.38 94 GLU A C 1
ATOM 715 O O . GLU A 1 94 ? 2.569 -13.218 9.450 1.00 83.38 94 GLU A O 1
ATOM 720 N N . TYR A 1 95 ? 0.727 -14.388 8.924 1.00 85.44 95 TYR A N 1
ATOM 721 C CA . TYR A 1 95 ? 1.069 -14.560 7.506 1.00 85.44 95 TYR A CA 1
ATOM 722 C C . TYR A 1 95 ? 1.170 -13.225 6.766 1.00 85.44 95 TYR A C 1
ATOM 724 O O . TYR A 1 95 ? 2.066 -13.026 5.952 1.00 85.44 95 TYR A O 1
ATOM 732 N N . PHE A 1 96 ? 0.275 -12.285 7.072 1.00 85.25 96 PHE A N 1
ATOM 733 C CA . PHE A 1 96 ? 0.293 -10.957 6.472 1.00 85.25 96 PHE A CA 1
ATOM 734 C C . PHE A 1 96 ? 1.563 -10.177 6.840 1.00 85.25 96 PHE A C 1
ATOM 736 O O . PHE A 1 96 ? 2.140 -9.504 5.988 1.00 85.25 96 PHE A O 1
ATOM 743 N N . LEU A 1 97 ? 2.025 -10.280 8.089 1.00 85.38 97 LEU A N 1
ATOM 744 C CA . LEU A 1 97 ? 3.282 -9.674 8.525 1.00 85.38 97 LEU A CA 1
ATOM 745 C C . LEU A 1 97 ? 4.489 -10.333 7.854 1.00 85.38 97 LEU A C 1
ATOM 747 O O . LEU A 1 97 ? 5.372 -9.614 7.396 1.00 85.38 97 LEU A O 1
ATOM 751 N N . GLU A 1 98 ? 4.519 -11.662 7.742 1.00 86.44 98 GLU A N 1
ATOM 752 C CA . GLU A 1 98 ? 5.581 -12.360 7.005 1.00 86.44 98 GLU A CA 1
ATOM 753 C C . GLU A 1 98 ? 5.643 -11.930 5.536 1.00 86.44 98 GLU A C 1
ATOM 755 O O . GLU A 1 98 ? 6.726 -11.682 5.006 1.00 86.44 98 GLU A O 1
ATOM 760 N N . ASP A 1 99 ? 4.490 -11.808 4.880 1.00 87.06 99 ASP A N 1
ATOM 761 C CA . ASP A 1 99 ? 4.412 -11.371 3.488 1.00 87.06 99 ASP A CA 1
ATOM 762 C C . ASP A 1 99 ? 4.839 -9.904 3.327 1.00 87.06 99 ASP A C 1
ATOM 764 O O . ASP A 1 99 ? 5.499 -9.558 2.346 1.00 87.06 99 ASP A O 1
ATOM 768 N N . LEU A 1 100 ? 4.536 -9.042 4.304 1.00 86.12 100 LEU A N 1
ATOM 769 C CA . LEU A 1 100 ? 5.034 -7.665 4.329 1.00 86.12 100 LEU A CA 1
ATOM 770 C C . LEU A 1 100 ? 6.553 -7.593 4.537 1.00 86.12 100 LEU A C 1
ATOM 772 O O . LEU A 1 100 ? 7.187 -6.729 3.935 1.00 86.12 100 LEU A O 1
ATOM 776 N N . VAL A 1 101 ? 7.136 -8.466 5.368 1.00 86.56 101 VAL A N 1
ATOM 777 C CA . VAL A 1 101 ? 8.597 -8.542 5.555 1.00 86.56 101 VAL A CA 1
ATOM 778 C C . VAL A 1 101 ? 9.269 -8.960 4.252 1.00 86.56 101 VAL A C 1
ATOM 780 O O . VAL A 1 101 ? 10.175 -8.270 3.798 1.00 86.56 101 VAL A O 1
ATOM 783 N N . LYS A 1 102 ? 8.770 -10.014 3.594 1.00 86.25 102 LYS A N 1
ATOM 784 C CA . LYS A 1 102 ? 9.291 -10.452 2.286 1.00 86.25 102 LYS A CA 1
ATOM 785 C C . LYS A 1 102 ? 9.195 -9.347 1.238 1.00 86.25 102 LYS A C 1
ATOM 787 O O . LYS A 1 102 ? 10.153 -9.099 0.519 1.00 86.25 102 LYS A O 1
ATOM 792 N N . LEU A 1 103 ? 8.064 -8.639 1.192 1.00 86.62 103 LEU A N 1
ATOM 793 C CA . LEU A 1 103 ? 7.889 -7.500 0.296 1.00 86.62 103 LEU A CA 1
ATOM 794 C C . LEU A 1 103 ? 8.910 -6.383 0.580 1.00 86.62 103 LEU A C 1
ATOM 796 O O . LEU A 1 103 ? 9.421 -5.771 -0.356 1.00 86.62 103 LEU A O 1
ATOM 800 N N . GLU A 1 104 ? 9.199 -6.089 1.850 1.00 86.31 104 GLU A N 1
ATOM 801 C CA . GLU A 1 104 ? 10.196 -5.082 2.237 1.00 86.31 104 GLU A CA 1
ATOM 802 C C . GLU A 1 104 ? 11.611 -5.481 1.807 1.00 86.31 104 GLU A C 1
ATOM 804 O O . GLU A 1 104 ? 12.321 -4.647 1.240 1.00 86.31 104 GLU A O 1
ATOM 809 N N . GLU A 1 105 ? 11.972 -6.753 1.989 1.00 84.44 105 GLU A N 1
ATOM 810 C CA . GLU A 1 105 ? 13.245 -7.324 1.543 1.00 84.44 105 GLU A CA 1
ATOM 811 C C . GLU A 1 105 ? 13.379 -7.254 0.014 1.00 84.44 105 GLU A C 1
ATOM 813 O O . GLU A 1 105 ? 14.359 -6.701 -0.492 1.00 84.44 105 GLU A O 1
ATOM 818 N N . SER A 1 106 ? 12.362 -7.693 -0.735 1.00 84.94 106 SER A N 1
ATOM 819 C CA . SER A 1 106 ? 12.351 -7.643 -2.205 1.00 84.94 106 SER A CA 1
ATOM 820 C C . SER A 1 106 ? 12.464 -6.216 -2.747 1.00 84.94 106 SER A C 1
ATOM 822 O O . SER A 1 106 ? 13.188 -5.968 -3.716 1.00 84.94 106 SER A O 1
ATOM 824 N N . LEU A 1 107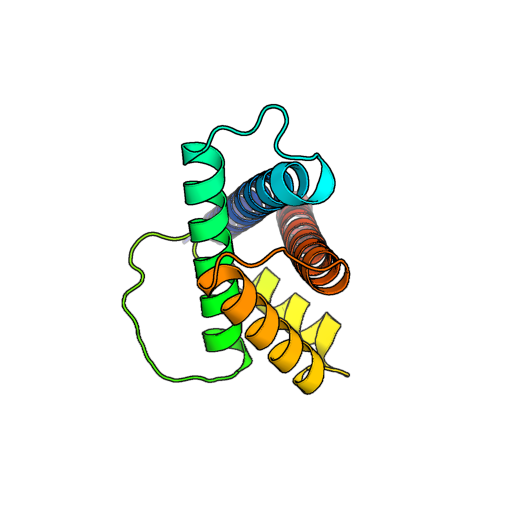 ? 11.795 -5.254 -2.100 1.00 81.00 107 LEU A N 1
ATOM 825 C CA . LEU A 1 107 ? 11.906 -3.832 -2.437 1.00 81.00 107 LEU A CA 1
ATOM 826 C C . LEU A 1 107 ? 13.291 -3.258 -2.098 1.00 81.00 107 LEU A C 1
ATOM 828 O O . LEU A 1 107 ? 13.766 -2.370 -2.807 1.00 81.00 107 LEU A O 1
ATOM 832 N N . SER A 1 108 ? 13.945 -3.744 -1.038 1.00 77.44 108 SER A N 1
ATOM 833 C CA . SER A 1 108 ? 15.282 -3.294 -0.628 1.00 77.44 108 SER A CA 1
ATOM 834 C C . SER A 1 108 ? 16.381 -3.822 -1.551 1.00 77.44 108 SER A C 1
ATOM 836 O O . SER A 1 108 ? 17.259 -3.065 -1.970 1.00 77.44 108 SER A O 1
ATOM 838 N N . GLU A 1 109 ? 16.304 -5.097 -1.932 1.00 78.12 109 GLU A N 1
ATOM 839 C CA . GLU A 1 109 ? 17.289 -5.745 -2.804 1.00 78.12 109 GLU A CA 1
ATOM 840 C C . GLU A 1 109 ? 17.157 -5.335 -4.280 1.00 78.12 109 GLU A C 1
ATOM 842 O O . GLU A 1 109 ? 17.979 -5.728 -5.107 1.00 78.12 109 GLU A O 1
ATOM 847 N N . SER A 1 110 ? 16.163 -4.500 -4.620 1.00 68.00 110 SER A N 1
ATOM 848 C CA . SER A 1 110 ? 15.810 -4.166 -6.010 1.00 68.00 110 SER A CA 1
ATOM 849 C C . SER A 1 110 ? 15.522 -5.415 -6.853 1.00 68.00 110 SER A C 1
ATOM 851 O O . SER A 1 110 ? 15.763 -5.428 -8.062 1.00 68.00 110 SER A O 1
ATOM 853 N N . SER A 1 111 ? 15.017 -6.463 -6.202 1.00 70.62 111 SER A N 1
ATOM 854 C CA . SER A 1 111 ? 14.627 -7.714 -6.840 1.00 70.62 111 SER A CA 1
ATOM 855 C C . SER A 1 111 ? 13.307 -7.538 -7.599 1.00 70.62 111 SER A C 1
ATOM 857 O O . SER A 1 111 ? 12.545 -6.591 -7.373 1.00 70.62 111 SER A O 1
ATOM 859 N N . ASP A 1 112 ? 13.045 -8.437 -8.549 1.00 77.19 112 ASP A N 1
ATOM 860 C CA . ASP A 1 112 ? 11.765 -8.463 -9.254 1.00 77.19 112 ASP A CA 1
ATOM 861 C C . ASP A 1 112 ? 10.634 -8.821 -8.287 1.00 77.19 112 ASP A C 1
ATOM 863 O O . ASP A 1 112 ? 10.694 -9.848 -7.610 1.00 77.19 112 ASP A O 1
ATOM 867 N N . LEU A 1 113 ? 9.587 -7.991 -8.257 1.00 81.19 113 LEU A N 1
ATOM 868 C CA . LEU A 1 113 ? 8.399 -8.275 -7.458 1.00 81.19 113 LEU A CA 1
ATOM 869 C C . LEU A 1 113 ? 7.630 -9.452 -8.062 1.00 81.19 113 LEU A C 1
ATOM 871 O O . LEU A 1 113 ? 7.244 -9.442 -9.236 1.00 81.19 113 LEU A O 1
ATOM 875 N N . CYS A 1 114 ? 7.356 -10.458 -7.244 1.00 81.88 114 CYS A N 1
ATOM 876 C CA . CYS A 1 114 ? 6.540 -11.595 -7.626 1.00 81.88 114 CYS A CA 1
ATOM 877 C C . CYS A 1 114 ? 5.038 -11.256 -7.599 1.00 81.88 114 CYS A C 1
ATOM 879 O O . CYS A 1 114 ? 4.580 -10.257 -7.040 1.00 81.88 114 CYS A O 1
ATOM 881 N N . ALA A 1 115 ? 4.222 -12.118 -8.210 1.00 81.81 115 ALA A N 1
ATOM 882 C CA . ALA A 1 115 ? 2.780 -11.889 -8.312 1.00 81.81 115 ALA A CA 1
ATOM 883 C C . ALA A 1 115 ? 2.084 -11.777 -6.940 1.00 81.81 115 ALA A C 1
ATOM 885 O O . ALA A 1 115 ? 1.130 -11.013 -6.804 1.00 81.81 115 ALA A O 1
ATOM 886 N N . SER A 1 116 ? 2.551 -12.505 -5.919 1.00 84.62 116 SER A N 1
ATOM 887 C CA . SER A 1 116 ? 2.006 -12.412 -4.556 1.00 84.62 116 SER A CA 1
ATOM 888 C C . SER A 1 116 ? 2.294 -11.063 -3.900 1.00 84.62 116 SER A C 1
ATOM 890 O O . SER A 1 116 ? 1.406 -10.503 -3.268 1.00 84.62 116 SER A O 1
ATOM 892 N N . GLU A 1 117 ? 3.482 -10.500 -4.111 1.00 86.88 117 GLU A N 1
ATOM 893 C CA . GLU A 1 117 ? 3.865 -9.174 -3.609 1.00 86.88 117 GLU A CA 1
ATOM 894 C C . GLU A 1 117 ? 3.039 -8.061 -4.259 1.00 86.88 117 GLU A C 1
ATOM 896 O O . GLU A 1 117 ? 2.561 -7.151 -3.585 1.00 86.88 117 GLU A O 1
ATOM 901 N N . ILE A 1 118 ? 2.785 -8.170 -5.565 1.00 86.44 118 ILE A N 1
ATOM 902 C CA . ILE A 1 118 ? 1.916 -7.227 -6.277 1.00 86.44 118 ILE A CA 1
ATOM 903 C C . ILE A 1 118 ? 0.469 -7.330 -5.776 1.00 86.44 118 ILE A C 1
ATOM 905 O O . ILE A 1 118 ? -0.172 -6.304 -5.559 1.00 86.44 118 ILE A O 1
ATOM 909 N N . ASN A 1 119 ? -0.036 -8.543 -5.532 1.00 87.88 119 ASN A N 1
ATOM 910 C CA . ASN A 1 119 ? -1.371 -8.737 -4.955 1.00 87.88 119 ASN A CA 1
ATOM 911 C C . ASN A 1 119 ? -1.474 -8.176 -3.526 1.00 87.88 119 ASN A C 1
ATOM 913 O O . ASN A 1 119 ? -2.530 -7.671 -3.132 1.00 87.88 119 ASN A O 1
ATOM 917 N N . LEU A 1 120 ? -0.389 -8.239 -2.748 1.00 88.50 120 LEU A N 1
ATOM 918 C CA . LEU A 1 120 ? -0.324 -7.634 -1.418 1.00 88.50 120 LEU A CA 1
ATOM 919 C C . LEU A 1 120 ? -0.440 -6.107 -1.507 1.00 88.50 120 LEU A C 1
ATOM 921 O O . LEU A 1 120 ? -1.232 -5.504 -0.781 1.00 88.50 120 LEU A O 1
ATOM 925 N N . LEU A 1 121 ? 0.283 -5.488 -2.444 1.00 89.00 121 LEU A N 1
ATOM 926 C CA . LEU A 1 121 ? 0.179 -4.055 -2.723 1.00 89.00 121 LEU A CA 1
ATOM 927 C C . LEU A 1 121 ? -1.224 -3.660 -3.196 1.00 89.00 121 LEU A C 1
ATOM 929 O O . LEU A 1 121 ? -1.782 -2.692 -2.682 1.00 89.00 121 LEU A O 1
ATOM 933 N N . ASP A 1 122 ? -1.829 -4.433 -4.101 1.00 89.44 122 ASP A N 1
ATOM 934 C CA . ASP A 1 122 ? -3.208 -4.206 -4.548 1.00 89.44 122 ASP A CA 1
ATOM 935 C C . ASP A 1 122 ? -4.199 -4.300 -3.372 1.00 89.44 122 ASP A C 1
ATOM 937 O O . ASP A 1 122 ? -5.104 -3.477 -3.250 1.00 89.44 122 ASP A O 1
ATOM 941 N N . THR A 1 123 ? -3.986 -5.232 -2.438 1.00 88.69 123 THR A N 1
ATOM 942 C CA . THR A 1 123 ? -4.810 -5.348 -1.223 1.00 88.69 123 THR A CA 1
ATOM 943 C C . THR A 1 123 ? -4.711 -4.100 -0.342 1.00 88.69 123 THR A C 1
ATOM 945 O O . THR A 1 123 ? -5.720 -3.664 0.220 1.00 88.69 123 THR A O 1
ATOM 948 N N . ILE A 1 124 ? -3.519 -3.509 -0.215 1.00 88.12 124 ILE A N 1
ATOM 949 C CA . ILE A 1 124 ? -3.310 -2.264 0.539 1.00 88.12 124 ILE A CA 1
ATOM 950 C C . ILE A 1 124 ? -4.019 -1.095 -0.160 1.00 88.12 124 ILE A C 1
ATOM 952 O O . ILE A 1 124 ? -4.717 -0.327 0.507 1.00 88.12 124 ILE A O 1
ATOM 956 N N . CYS A 1 125 ? -3.906 -0.997 -1.488 1.00 90.00 125 CYS A N 1
ATOM 957 C CA . CYS A 1 125 ? -4.619 -0.015 -2.308 1.00 90.00 125 CYS A CA 1
ATOM 958 C C . CYS A 1 125 ? -6.142 -0.107 -2.120 1.00 90.00 125 CYS A C 1
ATOM 960 O O . CYS A 1 125 ? -6.797 0.893 -1.831 1.00 90.00 125 CYS A O 1
ATOM 962 N N . GLU A 1 126 ? -6.707 -1.317 -2.178 1.00 90.69 126 GLU A N 1
ATOM 963 C CA . GLU A 1 126 ? -8.138 -1.543 -1.944 1.00 90.69 126 GLU A CA 1
ATOM 964 C C . GLU A 1 126 ? -8.594 -1.051 -0.566 1.00 90.69 126 GLU A C 1
ATOM 966 O O . GLU A 1 126 ? -9.664 -0.451 -0.433 1.00 90.69 126 GLU A O 1
ATOM 971 N N . VAL A 1 127 ? -7.805 -1.316 0.482 1.00 89.56 127 VAL A N 1
ATOM 972 C CA . VAL A 1 127 ? -8.129 -0.867 1.843 1.00 89.56 127 VAL A CA 1
ATOM 973 C C . VAL A 1 127 ? -8.044 0.655 1.935 1.00 89.56 127 VAL A C 1
ATOM 975 O O . VAL A 1 127 ? -8.945 1.274 2.506 1.00 89.56 127 VAL A O 1
ATOM 978 N N . ALA A 1 128 ? -7.023 1.269 1.334 1.00 88.50 128 ALA A N 1
ATOM 979 C CA . ALA A 1 128 ? -6.875 2.720 1.284 1.00 88.50 128 ALA A CA 1
ATOM 980 C C . ALA A 1 128 ? -8.075 3.397 0.593 1.00 88.50 128 ALA A C 1
ATOM 982 O O . ALA A 1 128 ? -8.663 4.333 1.144 1.00 88.50 128 ALA A O 1
ATOM 983 N N . ASP A 1 129 ? -8.504 2.876 -0.557 1.00 88.38 129 ASP A N 1
ATOM 984 C CA . ASP A 1 129 ? -9.655 3.378 -1.318 1.00 88.38 129 ASP A CA 1
ATOM 985 C C . ASP A 1 129 ? -10.972 3.187 -0.569 1.00 88.38 129 ASP A C 1
ATOM 987 O O . ASP A 1 129 ? -11.832 4.082 -0.524 1.00 88.38 129 ASP A O 1
ATOM 991 N N . ALA A 1 130 ? -11.137 2.025 0.068 1.00 88.88 130 ALA A N 1
ATOM 992 C CA . ALA A 1 130 ? -12.290 1.757 0.904 1.00 88.88 130 ALA A CA 1
ATOM 993 C C . ALA A 1 130 ? -12.365 2.769 2.053 1.00 88.88 130 ALA A C 1
ATOM 995 O O . ALA A 1 130 ? -13.469 3.224 2.387 1.00 88.88 130 ALA A O 1
ATOM 996 N N . SER A 1 131 ? -11.229 3.100 2.680 1.00 86.19 131 SER A N 1
ATOM 997 C CA . SER A 1 131 ? -11.134 4.088 3.761 1.00 86.19 131 SER A CA 1
ATOM 998 C C . SER A 1 131 ? -11.496 5.484 3.275 1.00 86.19 131 SER A C 1
ATOM 1000 O O . SER A 1 131 ? -12.402 6.090 3.846 1.00 86.19 131 SER A O 1
ATOM 1002 N N . ALA A 1 132 ? -10.917 5.952 2.165 1.00 86.81 132 ALA A N 1
ATOM 1003 C CA . ALA A 1 132 ? -11.257 7.252 1.581 1.00 86.81 132 ALA A CA 1
ATOM 1004 C C . ALA A 1 132 ? -12.763 7.354 1.274 1.00 86.81 132 ALA A C 1
ATOM 1006 O O . ALA A 1 132 ? -13.443 8.304 1.678 1.00 86.81 132 ALA A O 1
ATOM 1007 N N . SER A 1 133 ? -13.327 6.304 0.669 1.00 86.88 133 SER A N 1
ATOM 1008 C CA . SER A 1 133 ? -14.759 6.200 0.362 1.00 86.88 133 SER A CA 1
ATOM 1009 C C . SER A 1 133 ? -15.650 6.173 1.608 1.00 86.88 133 SER A C 1
ATOM 1011 O O . SER A 1 133 ? -16.816 6.579 1.571 1.00 86.88 133 SER A O 1
ATOM 1013 N N . ALA A 1 134 ? -15.162 5.632 2.722 1.00 85.44 134 ALA A N 1
ATOM 1014 C CA . ALA A 1 134 ? -15.909 5.595 3.971 1.00 85.44 134 ALA A CA 1
ATOM 1015 C C . ALA A 1 134 ? -15.906 6.952 4.669 1.00 85.44 134 ALA A C 1
ATOM 1017 O O . ALA A 1 134 ? -16.968 7.393 5.111 1.00 85.44 134 ALA A O 1
ATOM 1018 N N . THR A 1 135 ? -14.761 7.633 4.701 1.00 83.69 135 THR A N 1
ATOM 1019 C CA . THR A 1 135 ? -14.641 8.987 5.251 1.00 83.69 135 THR A CA 1
ATOM 1020 C C . THR A 1 135 ? -15.470 9.979 4.438 1.00 83.69 135 THR A C 1
ATOM 1022 O O . THR A 1 135 ? -16.220 10.758 5.022 1.00 83.69 135 THR A O 1
ATOM 1025 N N . PHE A 1 136 ? -15.494 9.855 3.105 1.00 84.19 136 PHE A N 1
ATOM 1026 C CA . PHE A 1 136 ? -16.411 10.616 2.247 1.00 84.19 136 PHE A CA 1
ATOM 1027 C C . PHE A 1 136 ? -17.885 10.396 2.621 1.00 84.19 136 PHE A C 1
ATOM 1029 O O . PHE A 1 136 ? -18.646 11.343 2.811 1.00 84.19 136 PHE A O 1
ATOM 1036 N N . ARG A 1 137 ? -18.303 9.135 2.803 1.00 84.31 137 ARG A N 1
ATOM 1037 C CA . ARG A 1 137 ? -19.676 8.802 3.224 1.00 84.31 137 ARG A CA 1
ATOM 1038 C C . ARG A 1 137 ? -20.011 9.282 4.637 1.00 84.31 137 ARG A C 1
ATOM 1040 O O . ARG A 1 137 ? -21.193 9.448 4.937 1.00 84.31 137 ARG A O 1
ATOM 1047 N N . LYS A 1 138 ? -19.026 9.424 5.531 1.00 82.94 138 LYS A N 1
ATOM 1048 C CA . LYS A 1 138 ? -19.206 10.035 6.861 1.00 82.94 138 LYS A CA 1
ATOM 1049 C C . LYS A 1 138 ? -19.407 11.550 6.717 1.00 82.94 138 LYS A C 1
ATOM 1051 O O . LYS A 1 138 ? -20.335 12.076 7.322 1.00 82.94 138 LYS A O 1
ATOM 1056 N N . LEU A 1 139 ? -18.607 12.206 5.870 1.00 81.25 139 LEU A N 1
ATOM 1057 C CA . LEU A 1 139 ? -18.700 13.639 5.571 1.00 81.25 139 LEU A CA 1
ATOM 1058 C C . LEU A 1 139 ? -20.049 14.011 4.934 1.00 81.25 139 LEU A C 1
ATOM 1060 O O . LEU A 1 139 ? -20.659 14.986 5.343 1.00 81.25 139 LEU A O 1
ATOM 1064 N N . TRP A 1 140 ? -20.540 13.214 3.979 1.00 78.38 140 TRP A N 1
ATOM 1065 C CA . TRP A 1 140 ? -21.768 13.510 3.224 1.00 78.38 140 TRP A CA 1
ATOM 1066 C C . TRP A 1 140 ? -23.078 13.195 3.970 1.00 78.38 140 TRP A C 1
ATOM 1068 O O . TRP A 1 140 ? -24.154 13.608 3.549 1.00 78.38 140 TRP A O 1
ATOM 1078 N N . ARG A 1 141 ? -23.026 12.405 5.051 1.00 76.25 141 ARG A N 1
ATOM 1079 C CA . ARG A 1 141 ? -24.216 12.028 5.845 1.00 76.25 141 ARG A CA 1
ATOM 1080 C C . ARG A 1 141 ? -24.561 13.027 6.958 1.00 76.25 141 ARG A C 1
ATOM 1082 O O . ARG A 1 141 ? -25.507 12.769 7.701 1.00 76.25 141 ARG A O 1
ATOM 1089 N N . ARG A 1 142 ? -23.805 14.116 7.095 1.00 57.78 142 ARG A N 1
ATOM 1090 C CA . ARG A 1 142 ? -24.049 15.218 8.034 1.00 57.78 142 ARG A CA 1
ATOM 1091 C C . ARG A 1 142 ? -24.307 16.508 7.273 1.00 57.78 142 ARG A C 1
ATOM 1093 O O . ARG A 1 142 ? -25.068 17.327 7.826 1.00 57.78 142 ARG A O 1
#